Protein AF-A0A499UTT3-F1 (afdb_monomer_lite)

Structure (mmCIF, N/CA/C/O backbone):
data_AF-A0A499UTT3-F1
#
_entry.id   AF-A0A499UTT3-F1
#
loop_
_atom_site.group_PDB
_atom_site.id
_atom_site.type_symbol
_atom_site.label_atom_id
_atom_site.label_alt_id
_atom_site.label_comp_id
_atom_site.label_asym_id
_atom_site.label_entity_id
_atom_site.label_seq_id
_atom_site.pdbx_PDB_ins_code
_atom_site.Cartn_x
_atom_site.Cartn_y
_atom_site.Cartn_z
_atom_site.occupancy
_atom_site.B_iso_or_equiv
_atom_site.auth_seq_id
_atom_site.auth_comp_id
_atom_site.auth_asym_id
_atom_site.auth_atom_id
_atom_site.pdbx_PDB_model_num
ATOM 1 N N . ME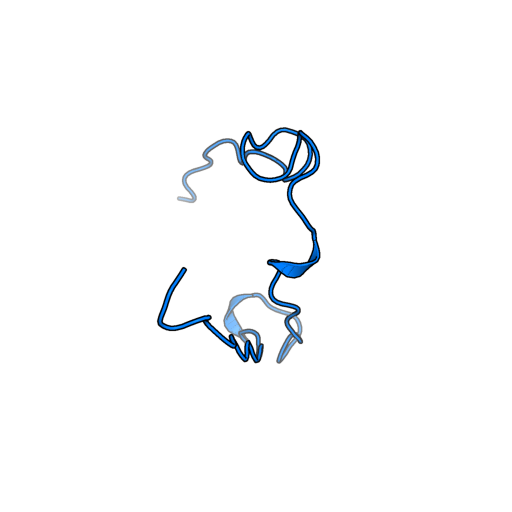T A 1 1 ? 4.112 18.778 21.623 1.00 62.31 1 MET A N 1
ATOM 2 C CA . MET A 1 1 ? 4.617 19.554 20.471 1.00 62.31 1 MET A CA 1
ATOM 3 C C . MET A 1 1 ? 4.863 18.576 19.336 1.00 62.31 1 MET A C 1
ATOM 5 O O . MET A 1 1 ? 5.618 17.637 19.543 1.00 62.31 1 MET A O 1
ATOM 9 N N . ALA A 1 2 ? 4.164 18.704 18.207 1.00 76.50 2 ALA A N 1
ATOM 10 C CA . ALA A 1 2 ? 4.394 17.839 17.051 1.00 76.50 2 ALA A CA 1
ATOM 11 C C . ALA A 1 2 ? 5.557 18.408 16.230 1.00 76.50 2 ALA A C 1
ATOM 13 O O . ALA A 1 2 ? 5.559 19.596 15.913 1.00 76.50 2 ALA A O 1
ATOM 14 N N . ILE A 1 3 ? 6.548 17.580 15.913 1.00 73.50 3 ILE A N 1
ATOM 15 C CA . ILE A 1 3 ? 7.617 17.949 14.984 1.00 73.50 3 ILE A CA 1
ATOM 16 C C . ILE A 1 3 ? 7.067 17.725 13.573 1.00 73.50 3 ILE A C 1
ATOM 18 O O . ILE A 1 3 ? 6.656 16.613 13.247 1.00 73.50 3 ILE A O 1
ATOM 22 N N . SER A 1 4 ? 7.031 18.779 12.755 1.00 82.31 4 SER A N 1
ATOM 23 C CA . SER A 1 4 ? 6.625 18.685 11.350 1.00 82.31 4 SER A CA 1
ATOM 24 C C . SER A 1 4 ? 7.867 18.631 10.473 1.00 82.31 4 SER A C 1
ATOM 26 O O . SER A 1 4 ? 8.621 19.598 10.387 1.00 82.31 4 SER A O 1
ATOM 28 N N . VAL A 1 5 ? 8.085 17.478 9.849 1.00 90.25 5 VAL A N 1
ATOM 29 C CA . VAL A 1 5 ? 9.122 17.273 8.837 1.00 90.25 5 VAL A CA 1
ATOM 30 C C . VAL A 1 5 ? 8.412 17.125 7.491 1.00 90.25 5 VAL A C 1
ATOM 32 O O . VAL A 1 5 ? 7.449 16.352 7.423 1.00 90.25 5 VAL A O 1
ATOM 35 N N . PRO A 1 6 ? 8.848 17.827 6.427 1.00 91.25 6 PRO A N 1
ATOM 36 C CA . PRO A 1 6 ? 8.297 17.630 5.092 1.00 91.25 6 PRO A CA 1
ATOM 37 C C . PRO A 1 6 ? 8.328 16.150 4.701 1.00 91.25 6 PRO A C 1
ATOM 39 O O . PRO A 1 6 ? 9.333 15.466 4.895 1.00 91.25 6 PRO A O 1
ATOM 42 N N . ARG A 1 7 ? 7.211 15.642 4.176 1.00 91.44 7 ARG A N 1
ATOM 43 C CA . ARG A 1 7 ? 7.096 14.254 3.713 1.00 91.44 7 ARG A CA 1
ATOM 44 C C . ARG A 1 7 ? 7.274 14.228 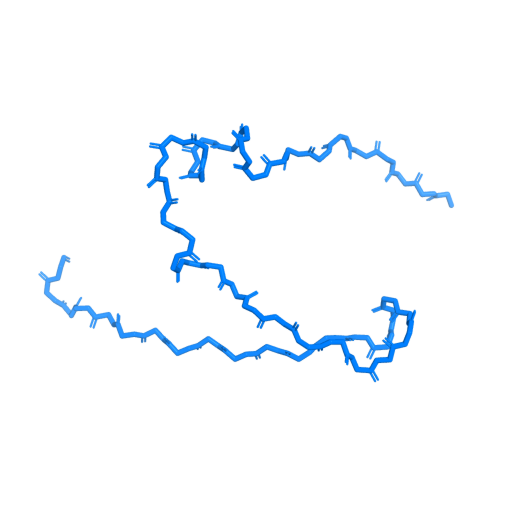2.199 1.00 91.44 7 ARG A C 1
ATOM 46 O O . ARG A 1 7 ? 6.612 14.992 1.502 1.00 91.44 7 ARG A O 1
ATOM 53 N N . THR A 1 8 ? 8.132 13.343 1.700 1.00 90.19 8 THR A N 1
ATOM 54 C CA . THR A 1 8 ? 8.277 13.095 0.261 1.00 90.19 8 THR A CA 1
ATOM 55 C C . THR A 1 8 ? 7.056 12.315 -0.233 1.00 90.19 8 THR A C 1
ATOM 57 O O . THR A 1 8 ? 6.794 11.227 0.288 1.00 90.19 8 THR A O 1
ATOM 60 N N . PRO A 1 9 ? 6.263 12.845 -1.181 1.00 88.38 9 PRO A N 1
ATOM 61 C CA . PRO A 1 9 ? 5.171 12.083 -1.772 1.00 88.38 9 PRO A CA 1
ATOM 62 C C . PRO A 1 9 ? 5.732 10.958 -2.647 1.00 88.38 9 PRO A C 1
ATOM 64 O O . PRO A 1 9 ? 6.781 11.125 -3.263 1.00 88.38 9 PRO A O 1
ATOM 67 N N . LEU A 1 10 ? 5.003 9.842 -2.766 1.00 86.81 10 LEU A N 1
ATOM 68 C CA . LEU A 1 10 ? 5.428 8.689 -3.578 1.00 86.81 10 LEU A CA 1
ATOM 69 C C . LEU A 1 10 ? 5.772 9.081 -5.026 1.00 86.81 10 LEU A C 1
ATOM 71 O O . LEU A 1 10 ? 6.722 8.564 -5.597 1.00 86.81 10 LEU A O 1
ATOM 75 N N . SER A 1 11 ? 5.046 10.040 -5.607 1.00 85.56 11 SER A N 1
ATOM 76 C CA . SER A 1 11 ? 5.286 10.527 -6.972 1.00 85.56 11 SER A CA 1
ATOM 77 C C . SER A 1 11 ? 6.593 11.309 -7.148 1.00 85.56 11 SER A C 1
ATOM 79 O O . SER A 1 11 ? 7.014 11.519 -8.278 1.00 85.56 11 SER A O 1
ATOM 81 N N . ALA A 1 12 ? 7.208 11.780 -6.060 1.00 86.88 12 ALA A N 1
ATOM 82 C CA . ALA A 1 12 ? 8.489 12.492 -6.066 1.00 86.88 12 ALA A CA 1
ATOM 83 C C . ALA A 1 12 ? 9.606 11.681 -5.391 1.00 86.88 12 ALA A C 1
ATOM 85 O O . ALA A 1 12 ? 10.691 12.203 -5.138 1.00 86.88 12 ALA A O 1
ATOM 86 N N . ASP A 1 13 ? 9.329 10.424 -5.051 1.00 86.38 13 ASP A N 1
ATOM 87 C CA . ASP A 1 13 ? 10.293 9.535 -4.427 1.00 86.38 13 ASP A CA 1
ATOM 88 C C . ASP A 1 13 ? 11.178 8.881 -5.498 1.00 86.38 13 ASP A C 1
ATOM 90 O O . ASP A 1 13 ? 10.686 8.478 -6.545 1.00 86.38 13 ASP A O 1
ATOM 94 N N . GLY A 1 14 ? 12.486 8.756 -5.269 1.00 84.50 14 GLY A N 1
ATOM 95 C CA . GLY A 1 14 ? 13.395 8.170 -6.264 1.00 84.50 14 GLY A CA 1
ATOM 96 C C . GLY A 1 14 ? 13.121 6.689 -6.564 1.00 84.50 14 GLY A C 1
ATOM 97 O O . GLY A 1 14 ? 13.485 6.213 -7.638 1.00 84.50 14 GLY A O 1
ATOM 98 N N . ILE A 1 15 ? 12.463 5.974 -5.644 1.00 83.38 15 ILE A N 1
ATOM 99 C CA . ILE A 1 15 ? 12.088 4.565 -5.798 1.00 83.38 15 ILE A CA 1
ATOM 100 C C . ILE A 1 15 ? 10.761 4.461 -6.553 1.00 83.38 15 ILE A C 1
ATOM 102 O O . ILE A 1 15 ? 10.672 3.685 -7.496 1.00 83.38 15 ILE A O 1
ATOM 106 N N . TYR A 1 16 ? 9.745 5.249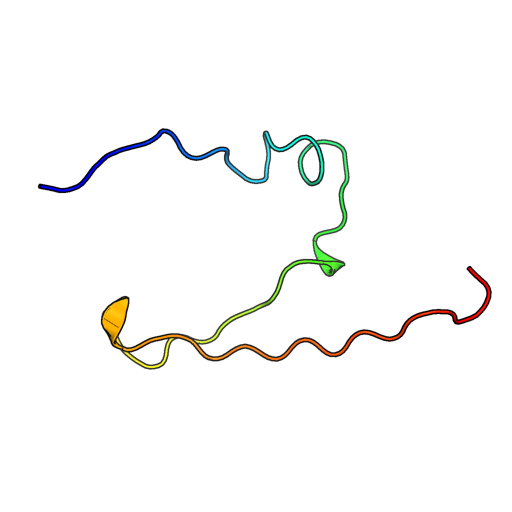 -6.183 1.00 80.38 16 TYR A N 1
ATOM 107 C CA . TYR A 1 16 ? 8.382 5.132 -6.737 1.00 80.38 16 TYR A CA 1
ATOM 108 C C . TYR A 1 16 ? 8.048 6.127 -7.866 1.00 80.38 16 TYR A C 1
ATOM 110 O O . TYR A 1 16 ? 7.153 5.872 -8.668 1.00 80.38 16 TYR A O 1
ATOM 118 N N . GLY A 1 17 ? 8.765 7.243 -7.964 1.00 67.00 17 GLY A N 1
ATOM 119 C CA . GLY A 1 17 ? 8.477 8.367 -8.863 1.00 67.00 17 GLY A CA 1
ATOM 120 C C . GLY A 1 17 ? 8.928 8.184 -10.314 1.00 67.00 17 GLY A C 1
ATOM 121 O O . GLY A 1 17 ? 8.378 8.831 -11.199 1.00 67.00 17 GLY A O 1
ATOM 122 N N . ASN A 1 18 ? 9.858 7.262 -10.586 1.00 65.69 18 ASN A N 1
ATOM 123 C CA . ASN A 1 18 ? 10.389 6.991 -11.933 1.00 65.69 18 ASN A CA 1
ATOM 12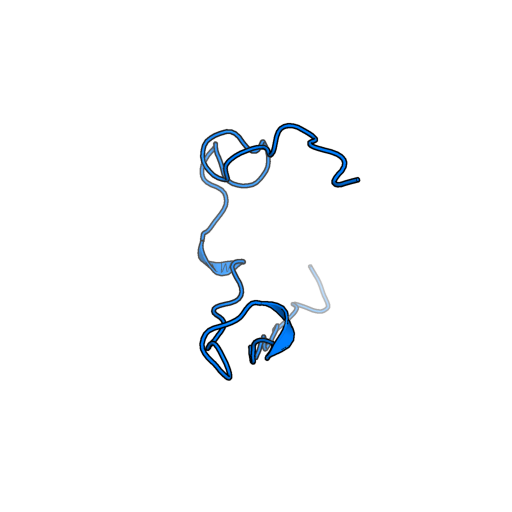4 C C . ASN A 1 18 ? 9.913 5.649 -12.529 1.00 65.69 18 ASN A C 1
ATOM 126 O O . ASN A 1 18 ? 10.589 5.068 -13.375 1.00 65.69 18 ASN A O 1
ATOM 130 N N . GLY A 1 19 ? 8.754 5.141 -12.097 1.00 56.81 19 GLY A N 1
ATOM 131 C CA . GLY A 1 19 ? 8.225 3.849 -12.558 1.00 56.81 19 GLY A CA 1
ATOM 132 C C . GLY A 1 19 ? 8.472 2.686 -11.595 1.00 56.81 19 GLY A C 1
ATOM 133 O O . GLY A 1 19 ? 8.317 1.529 -11.983 1.00 56.81 19 GLY A O 1
ATOM 134 N N . GLY A 1 20 ? 8.821 2.977 -10.337 1.00 61.06 20 GLY A N 1
ATOM 135 C CA . GLY A 1 20 ? 8.759 1.984 -9.271 1.00 61.06 20 GLY A CA 1
ATOM 136 C C . GLY A 1 20 ? 7.362 1.399 -9.171 1.00 61.06 20 GLY A C 1
ATOM 137 O O . GLY A 1 20 ? 6.356 2.109 -9.204 1.00 61.06 20 GLY A O 1
ATOM 138 N N . THR A 1 21 ? 7.297 0.079 -9.092 1.00 64.06 21 THR A N 1
ATOM 139 C CA . THR A 1 21 ? 6.023 -0.618 -9.161 1.00 64.06 21 THR A CA 1
ATOM 140 C C . THR A 1 21 ? 5.195 -0.382 -7.898 1.00 64.06 21 THR A C 1
ATOM 142 O O . THR A 1 21 ? 5.643 -0.621 -6.775 1.00 64.06 21 THR A O 1
ATOM 145 N N . ALA A 1 22 ? 3.933 0.011 -8.084 1.00 66.88 22 ALA A N 1
ATOM 146 C CA . ALA A 1 22 ? 2.933 -0.008 -7.019 1.00 66.88 22 ALA A CA 1
ATOM 147 C C . ALA A 1 22 ? 2.752 -1.416 -6.409 1.00 66.88 22 ALA A C 1
ATOM 149 O O . ALA A 1 22 ? 2.188 -1.535 -5.325 1.00 66.88 22 ALA A O 1
ATOM 150 N N . ALA A 1 23 ? 3.260 -2.475 -7.057 1.00 65.56 23 ALA A N 1
ATOM 151 C CA . ALA A 1 23 ? 3.241 -3.844 -6.541 1.00 65.56 23 ALA A CA 1
ATOM 152 C C . ALA A 1 23 ? 4.002 -4.018 -5.215 1.00 65.56 23 ALA A C 1
ATOM 154 O O . ALA A 1 23 ? 3.755 -4.991 -4.512 1.00 65.56 23 ALA A O 1
ATOM 155 N N . GLY A 1 24 ? 4.898 -3.091 -4.854 1.00 74.06 24 GLY A N 1
ATOM 156 C CA . GLY A 1 24 ? 5.564 -3.092 -3.547 1.00 74.06 24 GLY A CA 1
ATOM 157 C C . GLY A 1 24 ? 4.760 -2.434 -2.418 1.00 74.06 24 GLY A C 1
ATOM 158 O O . GLY A 1 24 ? 5.188 -2.477 -1.265 1.00 74.06 24 GLY A O 1
ATOM 159 N N . LEU A 1 25 ? 3.618 -1.801 -2.712 1.00 85.56 25 LEU A N 1
ATOM 160 C CA . LEU A 1 25 ? 2.834 -1.099 -1.697 1.00 85.56 25 LEU A CA 1
ATOM 161 C C . LEU A 1 25 ? 1.998 -2.080 -0.871 1.00 85.56 25 LEU A C 1
ATOM 163 O O . LEU A 1 25 ? 1.179 -2.832 -1.397 1.00 85.56 25 LEU A O 1
ATOM 167 N N . LEU A 1 26 ? 2.147 -2.013 0.453 1.00 89.62 26 LEU A N 1
ATOM 168 C CA . LEU A 1 26 ? 1.269 -2.728 1.371 1.00 89.62 26 LEU A CA 1
ATOM 169 C C . LEU A 1 26 ? -0.083 -2.010 1.471 1.00 89.62 26 LEU A C 1
ATOM 171 O O . LEU A 1 26 ? -0.182 -0.916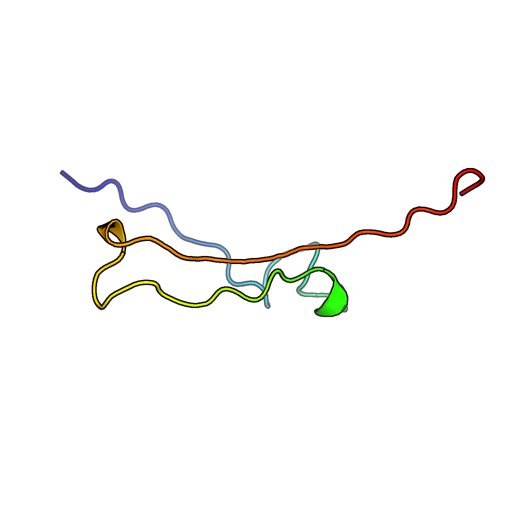 2.031 1.00 89.62 26 LEU A O 1
ATOM 175 N N . ALA A 1 27 ? -1.139 -2.666 0.997 1.00 88.19 27 ALA A N 1
ATOM 176 C CA . ALA A 1 27 ? -2.503 -2.252 1.292 1.00 88.19 27 ALA A CA 1
ATOM 177 C C . ALA A 1 27 ? -2.834 -2.528 2.768 1.00 88.19 27 ALA A C 1
ATOM 179 O O . ALA A 1 27 ? -2.588 -3.621 3.288 1.00 88.19 27 ALA A O 1
ATOM 180 N N . VAL A 1 28 ? -3.419 -1.539 3.445 1.00 93.94 28 VAL A N 1
ATOM 181 C CA . VAL A 1 28 ? -3.822 -1.642 4.851 1.00 93.94 28 VAL A CA 1
ATOM 182 C C . VAL A 1 28 ? -5.305 -1.328 5.027 1.00 93.94 28 VAL A C 1
ATOM 184 O O . VAL A 1 28 ? -5.867 -0.485 4.335 1.00 93.94 28 VAL A O 1
ATOM 187 N N . THR A 1 29 ? -5.937 -1.997 5.985 1.00 96.56 29 THR A N 1
ATOM 188 C CA . THR A 1 29 ? -7.314 -1.760 6.427 1.00 96.56 29 THR A CA 1
ATOM 189 C C . THR A 1 29 ? -7.280 -1.077 7.787 1.00 96.56 29 THR A C 1
ATOM 191 O O . THR A 1 29 ? -6.652 -1.588 8.715 1.00 96.56 29 THR A O 1
ATOM 194 N N . ALA A 1 30 ? -7.937 0.075 7.922 1.00 97.00 30 ALA A N 1
ATOM 195 C CA . ALA A 1 30 ? -8.056 0.755 9.209 1.00 97.00 30 ALA A CA 1
ATOM 196 C C . ALA A 1 30 ? -8.884 -0.091 10.189 1.00 97.00 30 ALA A C 1
ATOM 198 O O . ALA A 1 30 ? -9.914 -0.649 9.814 1.00 97.00 30 ALA A O 1
ATOM 199 N N . LEU A 1 31 ? -8.441 -0.184 11.444 1.00 97.75 31 LEU A N 1
ATOM 200 C CA . LEU A 1 31 ? -9.157 -0.915 12.500 1.00 97.75 31 LEU A CA 1
ATOM 201 C C . LEU A 1 31 ? -10.131 -0.023 13.289 1.00 97.75 31 LEU A C 1
ATOM 203 O O . LEU A 1 31 ? -10.879 -0.506 14.134 1.00 97.75 31 LEU A O 1
ATOM 207 N N . GLY A 1 32 ? -10.138 1.278 13.001 1.00 96.94 32 GLY A N 1
ATOM 208 C CA . GLY A 1 32 ? -11.035 2.269 13.580 1.00 96.94 32 GLY A CA 1
ATOM 209 C C . GLY A 1 32 ? -10.863 3.623 12.895 1.00 96.94 32 GLY A C 1
ATOM 210 O O . GLY A 1 32 ? -10.209 3.730 11.860 1.00 96.94 32 GLY A O 1
ATOM 211 N N . SER A 1 33 ? -11.440 4.669 13.485 1.00 96.75 33 SER A N 1
ATOM 212 C CA . SER A 1 33 ? -11.485 6.008 12.874 1.00 96.75 33 SER A CA 1
ATOM 213 C C . SER A 1 33 ? -10.317 6.923 13.260 1.00 96.75 33 SER A C 1
ATOM 215 O O . SER A 1 33 ? -10.254 8.057 12.790 1.00 96.75 33 SER A O 1
ATOM 217 N N . THR A 1 34 ? -9.409 6.475 14.133 1.00 95.94 34 THR A N 1
ATOM 218 C CA . THR A 1 34 ? -8.227 7.243 14.554 1.00 95.94 34 THR A CA 1
ATOM 219 C C . THR A 1 34 ? -6.941 6.488 14.215 1.00 95.94 34 THR A C 1
ATOM 221 O O . THR A 1 34 ? -6.934 5.258 14.237 1.00 95.94 34 THR A O 1
ATOM 224 N N . PRO A 1 35 ? -5.815 7.185 13.964 1.00 93.00 35 PRO A N 1
ATOM 225 C CA . PRO A 1 35 ? -4.536 6.521 13.703 1.00 93.00 35 PRO A CA 1
ATOM 226 C C . PRO A 1 35 ? -4.091 5.578 14.829 1.00 93.00 35 PRO A C 1
ATOM 228 O O . PRO A 1 35 ? -3.509 4.531 14.562 1.00 93.00 35 PRO A O 1
ATOM 231 N N . SER A 1 36 ? -4.394 5.923 16.083 1.00 96.00 36 SER A N 1
ATOM 232 C CA . SER A 1 36 ? -4.075 5.115 17.265 1.00 96.00 36 SER A CA 1
ATOM 233 C C . SER A 1 36 ? -4.900 3.830 17.376 1.00 96.00 36 SER A C 1
ATOM 235 O O . SER A 1 36 ? -4.476 2.922 18.083 1.00 96.00 36 SER A O 1
ATOM 237 N N . ALA A 1 37 ? -6.032 3.718 16.670 1.00 97.44 37 ALA A N 1
ATOM 238 C CA . ALA A 1 37 ? -6.770 2.457 16.557 1.00 97.44 37 ALA A CA 1
ATOM 239 C C . ALA A 1 37 ? -6.009 1.410 15.720 1.00 97.44 37 ALA A C 1
ATOM 241 O O . ALA A 1 37 ? -6.280 0.216 15.825 1.00 97.44 37 ALA A O 1
ATOM 242 N N . GLY A 1 38 ? -5.031 1.851 14.923 1.00 97.19 38 GLY A N 1
ATOM 243 C CA . GLY A 1 38 ? -4.154 0.987 14.149 1.00 97.19 38 GLY A CA 1
ATOM 244 C C . GLY A 1 38 ? -4.716 0.567 12.792 1.00 97.19 38 GLY A C 1
ATOM 245 O O . GLY A 1 38 ? -5.826 0.918 12.383 1.00 97.19 38 GLY A O 1
ATOM 246 N N . TYR A 1 39 ? -3.895 -0.203 12.082 1.00 97.81 39 TYR A N 1
ATOM 247 C CA . TYR A 1 39 ? -4.164 -0.696 10.739 1.00 97.81 39 TYR A CA 1
ATOM 248 C C . TYR A 1 39 ? -3.726 -2.153 10.631 1.00 97.81 39 TYR A C 1
ATOM 250 O O . TYR A 1 39 ? -2.742 -2.564 11.246 1.00 97.81 39 TYR A O 1
ATOM 258 N N . ARG A 1 40 ? -4.431 -2.928 9.813 1.00 97.19 40 ARG A N 1
ATOM 259 C CA . ARG A 1 40 ? -4.087 -4.311 9.493 1.00 97.19 40 ARG A CA 1
ATOM 260 C C . ARG A 1 40 ? -3.712 -4.417 8.024 1.00 97.19 40 ARG A C 1
ATOM 262 O O . ARG A 1 40 ? -4.494 -4.038 7.162 1.00 97.19 40 ARG A O 1
ATOM 269 N N . GLY A 1 41 ? -2.536 -4.959 7.748 1.00 93.50 41 GLY A N 1
ATOM 270 C CA . GLY A 1 41 ? -2.077 -5.293 6.405 1.00 93.50 41 GLY A CA 1
ATOM 271 C C . GLY A 1 41 ? -1.471 -6.691 6.392 1.00 93.50 41 GLY A C 1
ATOM 272 O O . GLY A 1 41 ? -1.032 -7.192 7.428 1.00 93.50 41 GLY A O 1
ATOM 273 N N . THR A 1 42 ? -1.457 -7.329 5.227 1.00 89.69 42 THR A N 1
ATOM 274 C CA . THR A 1 42 ? -0.757 -8.599 5.009 1.00 89.69 42 THR A CA 1
ATOM 275 C C . THR A 1 42 ? 0.074 -8.469 3.743 1.00 89.69 42 THR A C 1
ATOM 277 O O . THR A 1 42 ? -0.458 -8.105 2.699 1.00 89.69 42 THR A O 1
ATOM 280 N N . LEU A 1 43 ? 1.372 -8.751 3.850 1.00 86.31 43 LEU A N 1
ATOM 281 C CA . LEU A 1 43 ? 2.295 -8.807 2.723 1.00 86.31 43 LEU A CA 1
ATOM 282 C C . LEU A 1 43 ? 2.878 -10.217 2.657 1.00 86.31 43 LEU A C 1
ATOM 284 O O . LEU A 1 43 ? 3.564 -10.647 3.581 1.00 86.31 43 LEU A O 1
ATOM 288 N N . THR A 1 44 ? 2.602 -10.925 1.568 1.00 84.75 44 THR A N 1
ATOM 289 C CA . THR A 1 44 ? 3.255 -12.197 1.252 1.00 84.75 44 THR A CA 1
ATOM 290 C C . THR A 1 44 ? 4.262 -11.933 0.147 1.00 84.75 44 THR A C 1
ATOM 292 O O . THR A 1 44 ? 3.887 -11.467 -0.925 1.00 84.75 44 THR A O 1
ATOM 295 N N . VAL A 1 45 ? 5.537 -12.207 0.416 1.00 85.44 45 VAL A N 1
ATOM 296 C CA . VAL A 1 45 ? 6.628 -11.997 -0.541 1.00 85.44 45 VAL A CA 1
ATOM 297 C C . VAL A 1 45 ? 7.162 -13.357 -0.965 1.00 85.44 45 VAL A C 1
ATOM 299 O O . VAL A 1 45 ? 7.624 -14.125 -0.124 1.00 85.44 45 VAL A O 1
ATOM 302 N N . GLY A 1 46 ? 7.089 -13.653 -2.261 1.00 85.06 46 GLY A N 1
ATOM 303 C CA . GLY A 1 46 ? 7.880 -14.718 -2.870 1.00 85.06 46 GLY A CA 1
ATOM 304 C C . GLY A 1 46 ? 9.211 -14.131 -3.319 1.00 85.06 46 GLY A C 1
ATOM 305 O O . GLY A 1 46 ? 9.214 -13.125 -4.025 1.00 85.06 46 GLY A O 1
ATOM 306 N N . VAL A 1 47 ? 10.321 -14.723 -2.886 1.00 88.81 47 VAL A N 1
ATOM 307 C CA . VAL A 1 47 ? 11.664 -14.363 -3.354 1.00 88.81 47 VAL A CA 1
ATOM 308 C C . VAL A 1 47 ? 12.196 -15.485 -4.230 1.00 88.81 47 VAL A C 1
ATOM 310 O O . VAL A 1 47 ? 11.961 -16.658 -3.938 1.00 88.81 47 VAL A O 1
ATOM 313 N N . ASP A 1 48 ? 12.885 -15.117 -5.303 1.00 90.94 48 ASP A N 1
ATOM 314 C CA . ASP A 1 48 ? 13.689 -16.061 -6.068 1.00 90.94 48 ASP A CA 1
ATOM 315 C C . ASP A 1 48 ? 14.981 -16.323 -5.270 1.00 90.94 48 ASP A C 1
ATOM 317 O O . ASP A 1 48 ? 15.685 -15.360 -4.954 1.00 90.94 48 ASP A O 1
ATOM 321 N N . PRO A 1 49 ? 15.265 -17.572 -4.852 1.00 87.12 49 PRO A N 1
ATOM 322 C CA . PRO A 1 49 ? 16.459 -17.880 -4.067 1.00 87.12 49 PRO A CA 1
ATOM 323 C C . PRO A 1 49 ? 17.768 -17.699 -4.847 1.00 87.12 49 PRO A C 1
ATOM 325 O O . PRO A 1 49 ? 18.819 -17.638 -4.209 1.00 87.12 49 PRO A O 1
ATOM 328 N N . ASP A 1 50 ? 17.706 -17.607 -6.178 1.00 94.38 50 ASP A N 1
ATOM 329 C CA . ASP A 1 50 ? 18.874 -17.570 -7.062 1.00 94.38 50 ASP A CA 1
ATOM 330 C C . ASP A 1 50 ? 19.048 -16.215 -7.792 1.00 94.38 50 ASP A C 1
ATOM 332 O O . ASP A 1 50 ? 19.888 -16.110 -8.690 1.00 94.38 50 ASP A O 1
ATOM 336 N N . ALA A 1 51 ? 18.260 -15.191 -7.428 1.00 76.12 51 ALA A N 1
ATOM 337 C CA . ALA A 1 51 ? 18.312 -13.841 -8.012 1.00 76.12 51 ALA A CA 1
ATOM 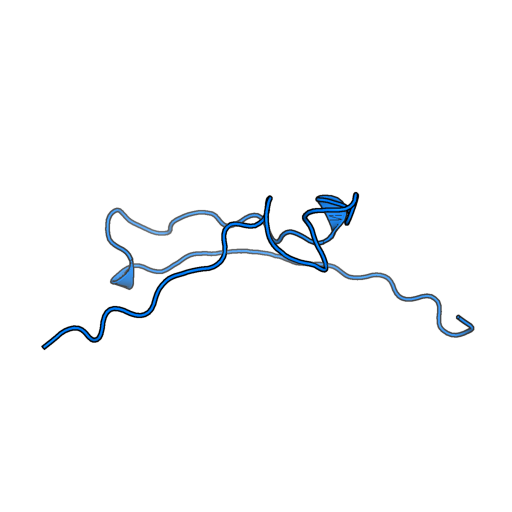338 C C . ALA A 1 51 ? 19.531 -12.998 -7.600 1.00 76.12 51 ALA A C 1
ATOM 340 O O . ALA A 1 51 ? 20.016 -13.130 -6.451 1.00 76.12 51 ALA A O 1
#

Sequence (51 aa):
MAISVPRTPLSADGIYGNGGTAAGLLAVTALGSTPSAGYRGTLTVGVDPDA

Secondary structure (DSSP, 8-state):
-----PPPPGGGSTTTTTS--GGG---EEESSSSGGG-EEE-------TT-

Radius of gyration: 15.48 Å; chains: 1; bounding box: 30×37×33 Å

Foldseek 3Di:
DDDDDDDQDLCRDPCRVPPNDPVPDWDWDQCDDDCVSDIDTDDDDDDDPVD

pLDDT: mean 85.1, std 11.12, range [56.81, 97.81]

Organism: NCBI:txid68175